Protein AF-A0A7V9J2G6-F1 (afdb_monomer_lite)

Radius of gyration: 17.34 Å; chains: 1; bounding box: 40×18×48 Å

Sequence (86 aa):
MEGAARKAVARNFSEEQARKILNEIRELSGDSAIRFRSLADYATEWLRSKQVTSSEATFIRYSGVVKDFLKHAGKQRSAANVEALT

pLDDT: mean 76.38, std 12.58, range [46.94, 91.75]

Structure (mmCIF, N/CA/C/O backbone):
data_AF-A0A7V9J2G6-F1
#
_entry.id   AF-A0A7V9J2G6-F1
#
loop_
_atom_site.group_PDB
_atom_site.id
_atom_site.type_symbol
_atom_site.label_atom_id
_atom_site.label_alt_id
_atom_site.label_comp_id
_atom_site.label_asym_id
_atom_site.label_entity_id
_atom_site.label_seq_id
_atom_site.pdbx_PDB_ins_code
_atom_site.Cartn_x
_atom_site.Cartn_y
_atom_site.Cartn_z
_atom_site.occupancy
_atom_site.B_iso_or_equiv
_atom_site.auth_seq_id
_atom_site.auth_comp_id
_atom_site.auth_asym_id
_atom_site.auth_atom_id
_atom_site.pdbx_PDB_model_num
ATOM 1 N N . MET A 1 1 ? -14.245 -2.276 28.918 1.00 53.66 1 MET A N 1
ATOM 2 C CA . MET A 1 1 ? -14.107 -3.239 27.797 1.00 53.66 1 MET A CA 1
ATOM 3 C C . MET A 1 1 ? -15.417 -3.533 27.041 1.00 53.66 1 MET A C 1
ATOM 5 O O . MET A 1 1 ? -15.380 -4.272 26.069 1.00 53.66 1 MET A O 1
ATO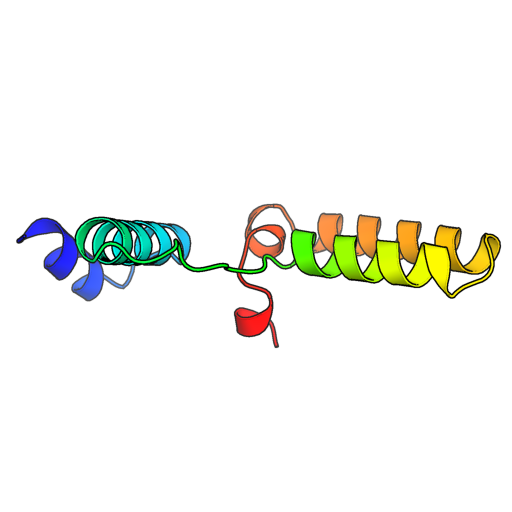M 9 N N . GLU A 1 2 ? -16.568 -2.936 27.378 1.00 52.62 2 GLU A N 1
ATOM 10 C CA . GLU A 1 2 ? -17.861 -3.347 26.784 1.00 52.62 2 GLU A CA 1
ATOM 11 C C . GLU A 1 2 ? -18.194 -2.776 25.390 1.00 52.62 2 GLU A C 1
ATOM 13 O O . GLU A 1 2 ? -19.081 -3.290 24.709 1.00 52.62 2 GLU A O 1
ATOM 18 N N . GLY A 1 3 ? -17.498 -1.733 24.927 1.00 54.84 3 GLY A N 1
ATOM 19 C CA . GLY A 1 3 ? -17.800 -1.084 23.641 1.00 54.84 3 GLY A CA 1
ATOM 20 C C . GLY A 1 3 ? -17.311 -1.847 22.403 1.00 54.84 3 GLY A C 1
ATOM 21 O O . GLY A 1 3 ? -17.940 -1.774 21.347 1.00 54.84 3 GLY A O 1
ATOM 22 N N . ALA A 1 4 ? -16.211 -2.599 22.524 1.00 53.09 4 ALA A N 1
ATOM 23 C CA . ALA A 1 4 ? -15.614 -3.339 21.408 1.00 53.09 4 ALA A CA 1
ATOM 24 C C . ALA A 1 4 ? -16.432 -4.593 21.048 1.00 53.09 4 ALA A C 1
ATOM 26 O O . ALA A 1 4 ? -16.702 -4.843 19.874 1.00 53.09 4 ALA A O 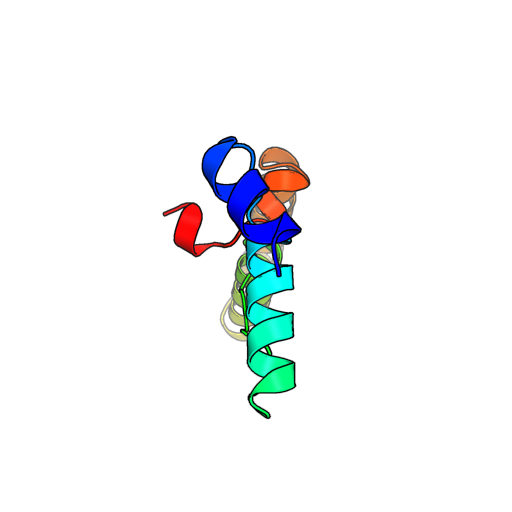1
ATOM 27 N N . ALA A 1 5 ? -16.914 -5.321 22.062 1.00 53.22 5 ALA A N 1
ATOM 28 C CA . ALA A 1 5 ? -17.707 -6.539 21.887 1.00 53.22 5 ALA A CA 1
ATOM 29 C C . ALA A 1 5 ? -19.061 -6.273 21.204 1.00 53.22 5 ALA A C 1
ATOM 31 O O . ALA A 1 5 ? -19.468 -7.021 20.317 1.00 53.22 5 ALA A O 1
ATOM 32 N N . ARG A 1 6 ? -19.738 -5.164 21.542 1.00 52.50 6 ARG A N 1
ATOM 33 C CA . ARG A 1 6 ? -21.030 -4.810 20.922 1.00 52.50 6 ARG A CA 1
ATOM 34 C C . ARG A 1 6 ? -20.900 -4.443 19.440 1.00 52.50 6 ARG A C 1
ATOM 36 O O . ARG A 1 6 ? -21.822 -4.699 18.673 1.00 52.50 6 ARG A O 1
ATOM 43 N N . LYS A 1 7 ? -19.759 -3.888 19.013 1.00 46.94 7 LYS A N 1
ATOM 44 C CA . LYS A 1 7 ? -19.510 -3.561 17.598 1.00 46.94 7 LYS A CA 1
ATOM 45 C C . LYS A 1 7 ? -19.181 -4.788 16.747 1.00 46.94 7 LYS A C 1
ATOM 47 O O . LYS A 1 7 ? -19.548 -4.806 15.577 1.00 46.94 7 LYS A O 1
ATOM 52 N N . ALA A 1 8 ? -18.566 -5.820 17.327 1.00 49.28 8 ALA A N 1
ATOM 53 C CA . ALA A 1 8 ? -18.313 -7.085 16.635 1.00 49.28 8 ALA A CA 1
ATOM 54 C C . ALA A 1 8 ? -19.621 -7.811 16.253 1.00 49.28 8 ALA A C 1
ATOM 56 O O . ALA A 1 8 ? -19.731 -8.364 15.162 1.00 49.28 8 ALA A O 1
ATOM 57 N N . VAL A 1 9 ? -20.650 -7.733 17.108 1.00 49.34 9 VAL A N 1
ATOM 58 C CA . VAL A 1 9 ? -21.983 -8.323 16.860 1.00 49.34 9 VAL A CA 1
ATOM 59 C C . VAL A 1 9 ? -22.762 -7.577 15.761 1.00 49.34 9 VAL A C 1
ATOM 61 O O . VAL A 1 9 ? -23.601 -8.166 15.085 1.00 49.34 9 VAL A O 1
ATOM 64 N N . ALA A 1 10 ? -22.454 -6.301 15.515 1.00 51.25 10 ALA A N 1
ATOM 65 C CA . ALA A 1 10 ? -23.199 -5.440 14.592 1.00 51.25 10 ALA A CA 1
ATOM 66 C C . ALA A 1 10 ? -22.842 -5.614 1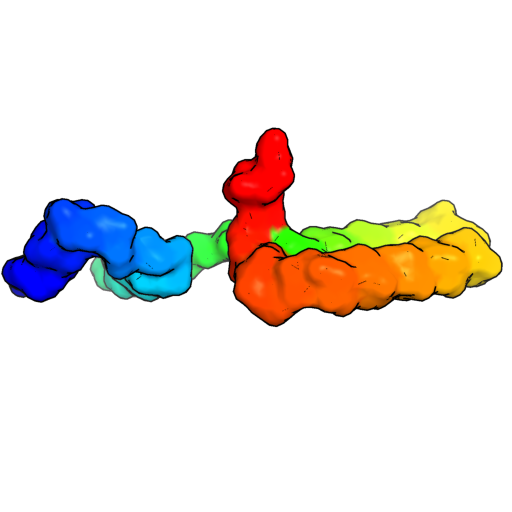3.097 1.00 51.25 10 ALA A C 1
ATOM 68 O O . ALA A 1 10 ? -23.319 -4.837 12.275 1.00 51.25 10 ALA A O 1
ATOM 69 N N . ARG A 1 11 ? -21.984 -6.582 12.729 1.00 50.59 11 ARG A N 1
ATOM 70 C CA . ARG A 1 11 ? -21.444 -6.800 11.362 1.00 50.59 11 ARG A CA 1
ATOM 71 C C . ARG A 1 11 ? -20.802 -5.577 10.677 1.00 50.59 11 ARG A C 1
ATOM 73 O O . ARG A 1 11 ? -20.434 -5.665 9.512 1.00 50.59 11 ARG A O 1
ATOM 80 N N . ASN A 1 12 ? -20.605 -4.470 11.389 1.00 53.19 12 ASN A N 1
ATOM 81 C CA . ASN A 1 12 ? -20.037 -3.231 10.855 1.00 53.19 12 ASN A CA 1
ATOM 82 C C . ASN A 1 12 ? -18.658 -2.958 11.468 1.00 53.19 12 ASN A C 1
ATOM 84 O O . ASN A 1 12 ? -18.385 -1.880 11.992 1.00 53.19 12 ASN A O 1
ATOM 88 N N . PHE A 1 13 ? -17.809 -3.985 11.451 1.00 60.03 13 PHE A N 1
ATOM 89 C CA . PHE A 1 13 ? -16.432 -3.910 11.915 1.00 60.03 13 PHE A CA 1
ATOM 90 C C . PHE A 1 13 ? -15.533 -3.705 10.698 1.00 60.03 13 PHE A C 1
ATOM 92 O O . PHE A 1 13 ? -15.305 -4.638 9.929 1.00 60.03 13 PHE A O 1
ATOM 99 N N . SER A 1 14 ? -15.082 -2.471 10.469 1.00 70.62 14 SER A N 1
ATOM 100 C CA . SER A 1 14 ? -14.166 -2.209 9.358 1.00 70.62 14 SER A CA 1
ATOM 101 C C . SER A 1 14 ? -12.775 -2.767 9.665 1.00 70.62 14 SER A C 1
ATOM 103 O O . SER A 1 14 ? -12.368 -2.863 10.825 1.00 70.62 14 SER A O 1
ATOM 105 N N . GLU A 1 15 ? -12.014 -3.101 8.622 1.00 66.69 15 GLU A N 1
ATOM 106 C CA . GLU A 1 15 ? -10.621 -3.547 8.757 1.00 66.69 15 GLU A CA 1
ATOM 107 C C . GLU A 1 15 ? -9.779 -2.536 9.557 1.00 66.69 15 GLU A C 1
ATOM 109 O O . GLU A 1 15 ? -8.972 -2.912 10.402 1.00 66.69 15 GLU A O 1
ATOM 114 N N . GLU A 1 16 ? -10.026 -1.238 9.363 1.00 67.75 16 GLU A N 1
ATOM 115 C CA . GLU A 1 16 ? -9.379 -0.159 10.116 1.00 67.75 16 GLU A CA 1
ATOM 116 C C . GLU A 1 16 ? -9.704 -0.206 11.617 1.00 67.75 16 GLU A C 1
ATOM 118 O O . GLU A 1 16 ? -8.822 0.011 12.449 1.00 67.75 16 GLU A O 1
ATOM 123 N N . GLN A 1 17 ? -10.951 -0.521 11.980 1.00 70.12 17 GLN A N 1
ATOM 124 C CA . GLN A 1 17 ? -11.366 -0.665 13.377 1.00 70.12 17 GLN A CA 1
ATOM 125 C C . GLN A 1 17 ? -10.758 -1.915 14.018 1.00 70.12 17 GLN A C 1
ATOM 127 O O . GLN A 1 17 ? -10.277 -1.840 15.149 1.00 70.12 17 GLN A O 1
ATOM 132 N N . ALA A 1 18 ? -10.718 -3.034 13.290 1.00 71.88 18 ALA A N 1
ATOM 133 C CA . ALA A 1 18 ? -10.044 -4.249 13.739 1.00 71.88 18 ALA A CA 1
ATOM 134 C C . ALA A 1 18 ? -8.545 -4.010 13.959 1.00 71.88 18 ALA A C 1
ATOM 136 O O . ALA A 1 18 ? -8.006 -4.367 15.005 1.00 71.88 18 ALA A O 1
ATOM 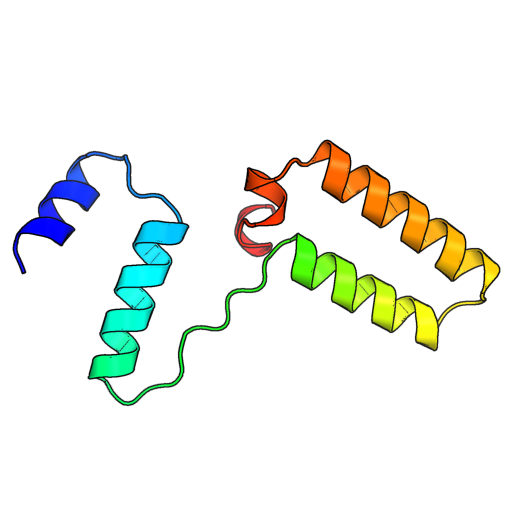137 N N . ARG A 1 19 ? -7.888 -3.331 13.013 1.00 72.56 19 ARG A N 1
ATOM 138 C CA . ARG A 1 19 ? -6.466 -2.979 13.084 1.00 72.56 19 ARG A CA 1
ATOM 139 C C . ARG A 1 19 ? -6.154 -2.113 14.294 1.00 72.56 19 ARG A C 1
ATOM 141 O O . ARG A 1 19 ? -5.178 -2.377 14.988 1.00 72.56 19 ARG A O 1
ATOM 148 N N . LYS A 1 20 ? -6.980 -1.098 14.551 1.00 74.19 20 LYS A N 1
ATOM 149 C CA . LYS A 1 20 ? -6.801 -0.217 15.704 1.00 74.19 20 LYS A CA 1
ATOM 150 C C . LYS A 1 20 ? -6.817 -1.018 17.008 1.00 74.19 20 LYS A C 1
ATOM 152 O O . LYS A 1 20 ? -5.886 -0.909 17.794 1.00 74.19 20 LYS A O 1
ATOM 157 N N . ILE A 1 21 ? -7.810 -1.889 17.175 1.00 79.81 21 ILE A N 1
ATOM 158 C CA . ILE A 1 21 ? -7.960 -2.701 18.389 1.00 79.81 21 ILE A CA 1
ATOM 159 C C . ILE A 1 21 ? -6.796 -3.686 18.549 1.00 79.81 21 ILE A C 1
ATOM 161 O O . ILE A 1 21 ? -6.273 -3.839 19.648 1.00 79.81 21 ILE A O 1
ATOM 165 N N . LEU A 1 22 ? -6.359 -4.334 17.467 1.00 74.25 22 LEU A N 1
ATOM 166 C CA . LEU A 1 22 ? -5.223 -5.257 17.512 1.00 74.25 22 LEU A CA 1
ATOM 167 C C . LEU A 1 22 ? -3.901 -4.552 17.857 1.00 74.25 22 LEU A C 1
ATOM 169 O O . LEU A 1 22 ? -3.099 -5.109 18.606 1.00 74.25 22 LEU A O 1
ATOM 173 N N . ASN A 1 23 ? -3.681 -3.336 17.349 1.00 76.94 23 ASN A N 1
ATOM 174 C CA . ASN A 1 23 ? -2.514 -2.532 17.714 1.00 76.94 23 ASN A CA 1
ATOM 175 C C . ASN A 1 23 ? -2.576 -2.084 19.178 1.00 76.94 23 ASN A C 1
ATOM 177 O O . ASN A 1 23 ? -1.590 -2.271 19.881 1.00 76.94 23 ASN A O 1
ATOM 181 N N . GLU A 1 24 ? -3.734 -1.623 19.663 1.00 79.81 24 GLU A N 1
ATOM 182 C CA . GLU A 1 24 ? -3.923 -1.271 21.079 1.00 79.81 24 GLU A CA 1
ATOM 183 C C . GLU A 1 24 ? -3.615 -2.470 22.002 1.00 79.81 24 GLU A C 1
ATOM 185 O O . GLU A 1 24 ? -2.947 -2.318 23.023 1.00 79.81 24 GLU A O 1
ATOM 190 N N . ILE A 1 25 ? -4.033 -3.687 21.626 1.00 77.00 25 ILE A N 1
ATOM 191 C CA . ILE A 1 25 ? -3.719 -4.919 22.375 1.00 77.00 25 ILE A CA 1
ATOM 192 C C . ILE A 1 25 ? -2.210 -5.205 22.386 1.00 77.00 25 ILE A C 1
ATOM 194 O O . ILE A 1 25 ? -1.666 -5.604 23.418 1.00 77.00 25 ILE A O 1
ATOM 198 N N . ARG A 1 26 ? -1.517 -5.014 21.258 1.00 74.00 26 ARG A N 1
ATOM 199 C CA . ARG A 1 26 ? -0.069 -5.248 21.162 1.00 74.00 26 ARG A CA 1
ATOM 200 C C . ARG A 1 26 ? 0.762 -4.204 21.899 1.00 74.00 26 ARG A C 1
ATOM 202 O O . ARG A 1 26 ? 1.701 -4.594 22.586 1.00 74.00 26 ARG A O 1
ATOM 209 N N . GLU A 1 27 ? 0.387 -2.929 21.825 1.00 76.44 27 GLU A N 1
ATOM 210 C CA . GLU A 1 27 ? 1.019 -1.857 22.603 1.00 76.44 27 GLU A CA 1
ATOM 211 C C . GLU A 1 27 ? 0.934 -2.153 24.106 1.00 76.44 27 GLU A C 1
ATOM 213 O O . GLU A 1 27 ? 1.935 -2.067 24.814 1.00 76.44 27 GLU A O 1
ATOM 218 N N . LEU A 1 28 ? -0.230 -2.615 24.578 1.00 78.31 28 LEU A N 1
ATOM 219 C CA . LEU A 1 28 ? -0.416 -3.064 25.963 1.00 78.31 28 LEU A CA 1
ATOM 220 C C . LEU A 1 28 ? 0.395 -4.323 26.314 1.00 78.31 28 LEU A C 1
ATOM 222 O O . LEU A 1 28 ? 0.719 -4.534 27.480 1.00 78.31 28 LEU A O 1
ATOM 226 N N . SER A 1 29 ? 0.729 -5.149 25.321 1.00 74.44 29 SER A N 1
ATOM 227 C CA . SER A 1 29 ? 1.527 -6.373 25.487 1.00 74.44 29 SER A CA 1
ATOM 228 C C . SER A 1 29 ? 3.040 -6.133 25.352 1.00 74.44 29 SER A C 1
ATOM 230 O O . SER A 1 29 ? 3.813 -7.081 25.472 1.00 74.44 29 SER A O 1
ATOM 232 N N . GLY A 1 30 ? 3.477 -4.889 25.103 1.00 72.62 30 GLY A N 1
ATOM 233 C CA . GLY A 1 30 ? 4.886 -4.541 24.869 1.00 72.62 30 GLY A CA 1
ATOM 234 C C . GLY A 1 30 ? 5.432 -5.011 23.516 1.00 72.62 30 GLY A C 1
ATOM 235 O O . GLY A 1 30 ? 6.644 -5.059 23.314 1.00 72.62 30 GLY A O 1
ATOM 236 N N . ASP A 1 31 ? 4.544 -5.380 22.596 1.00 71.44 31 ASP A N 1
ATOM 237 C CA . ASP A 1 31 ? 4.876 -6.001 21.321 1.00 71.44 31 ASP A CA 1
ATOM 238 C C . ASP A 1 31 ? 4.822 -4.973 20.177 1.00 71.44 31 ASP A C 1
ATOM 240 O O . ASP A 1 31 ? 4.129 -3.957 20.246 1.00 71.44 31 ASP A O 1
ATOM 244 N N . SER A 1 32 ? 5.544 -5.234 19.086 1.00 66.81 32 SER A N 1
ATOM 245 C CA . SER A 1 32 ? 5.577 -4.310 17.939 1.00 66.81 32 SER A CA 1
ATOM 246 C C . SER A 1 32 ? 4.219 -4.260 17.236 1.00 66.81 32 SER A C 1
ATOM 248 O O . SER A 1 32 ? 3.603 -5.311 17.041 1.00 66.81 32 SER A O 1
ATOM 250 N N . ALA A 1 33 ? 3.782 -3.077 16.787 1.00 63.75 33 ALA A N 1
ATOM 251 C CA . ALA A 1 33 ? 2.550 -2.918 16.009 1.00 63.75 33 ALA A CA 1
ATOM 252 C C . ALA A 1 33 ? 2.493 -3.893 14.818 1.00 63.75 33 ALA A C 1
ATOM 254 O O . ALA A 1 33 ? 3.513 -4.184 14.181 1.00 63.75 33 ALA A O 1
ATOM 255 N N . ILE A 1 34 ? 1.297 -4.396 14.502 1.00 66.81 34 ILE A N 1
ATOM 256 C CA . ILE A 1 34 ? 1.133 -5.359 13.413 1.00 66.81 34 ILE A CA 1
ATOM 257 C C . ILE A 1 34 ? 1.405 -4.642 12.089 1.00 66.81 34 ILE A C 1
ATOM 259 O O . ILE A 1 34 ? 0.710 -3.690 11.721 1.00 66.81 34 ILE A O 1
ATOM 263 N N . ARG A 1 35 ? 2.420 -5.111 11.355 1.00 65.81 35 ARG A N 1
ATOM 264 C CA . ARG A 1 35 ? 2.700 -4.631 10.001 1.00 65.81 35 ARG A CA 1
ATOM 265 C C . ARG A 1 35 ? 1.653 -5.189 9.048 1.00 65.81 35 ARG A C 1
ATOM 267 O O . ARG A 1 35 ? 1.737 -6.335 8.628 1.00 65.81 35 ARG A O 1
ATOM 274 N N . PHE A 1 36 ? 0.680 -4.354 8.708 1.00 74.19 36 PHE A N 1
ATOM 275 C CA . PHE A 1 36 ? -0.264 -4.630 7.635 1.00 74.19 36 PHE A CA 1
ATOM 276 C C . PHE A 1 36 ? 0.219 -3.972 6.351 1.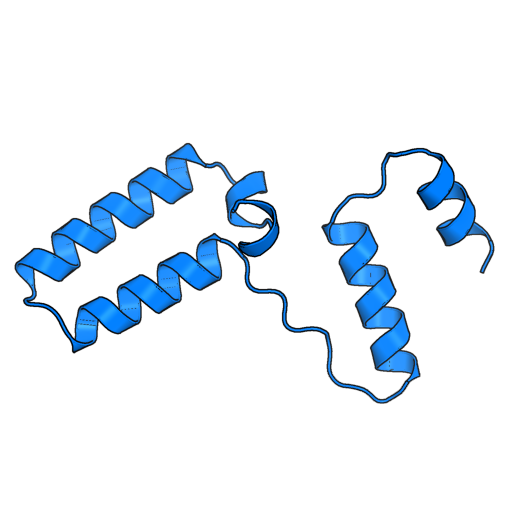00 74.19 36 PHE A C 1
ATOM 278 O O . PHE A 1 36 ? 0.465 -2.765 6.324 1.00 74.19 36 PHE A O 1
ATOM 285 N N . ARG A 1 37 ? 0.328 -4.764 5.286 1.00 82.38 37 ARG A N 1
ATOM 286 C CA . ARG A 1 37 ? 0.720 -4.273 3.969 1.00 82.38 37 ARG A CA 1
ATOM 287 C C . ARG A 1 37 ? -0.531 -3.900 3.187 1.00 82.38 37 ARG A C 1
ATOM 289 O O . ARG A 1 37 ? -1.339 -4.762 2.848 1.00 82.38 37 ARG A O 1
ATOM 296 N N . SER A 1 38 ? -0.716 -2.612 2.922 1.00 87.81 38 SER A N 1
ATOM 297 C CA . SER A 1 38 ? -1.816 -2.186 2.053 1.00 87.81 38 SER A CA 1
ATOM 298 C C . SER A 1 38 ? -1.543 -2.578 0.599 1.00 87.81 38 SER A C 1
ATOM 300 O O . SER A 1 38 ? -0.388 -2.763 0.207 1.00 87.81 38 SER A O 1
ATOM 302 N N . LEU A 1 39 ? -2.588 -2.652 -0.227 1.00 84.38 39 LEU A N 1
ATOM 303 C CA . LEU A 1 39 ? -2.436 -2.841 -1.672 1.00 84.38 39 LEU A CA 1
ATOM 304 C C . LEU A 1 39 ? -1.526 -1.770 -2.299 1.00 84.38 39 LEU A C 1
ATOM 306 O O . LEU A 1 39 ? -0.683 -2.089 -3.136 1.00 84.38 39 LEU A O 1
ATOM 310 N N . ALA A 1 40 ? -1.679 -0.507 -1.890 1.00 86.31 40 ALA A N 1
ATOM 311 C CA . ALA A 1 40 ? -0.848 0.592 -2.379 1.00 86.31 40 ALA A CA 1
ATOM 312 C C . ALA A 1 40 ? 0.624 0.437 -1.971 1.00 86.31 40 ALA A C 1
ATOM 314 O O . ALA A 1 40 ? 1.516 0.673 -2.788 1.00 86.31 40 ALA A O 1
ATOM 315 N N . ASP A 1 41 ? 0.870 0.017 -0.731 1.00 87.19 41 ASP A N 1
ATOM 316 C CA . ASP A 1 41 ? 2.213 -0.226 -0.199 1.00 87.19 41 ASP A CA 1
ATOM 317 C C . ASP A 1 41 ? 2.894 -1.384 -0.944 1.00 87.19 41 ASP A C 1
ATOM 319 O O . ASP A 1 41 ? 3.977 -1.215 -1.505 1.00 87.19 41 ASP A O 1
ATOM 323 N N . TYR A 1 42 ? 2.181 -2.504 -1.106 1.00 88.44 42 TYR A N 1
ATOM 324 C CA . TYR A 1 42 ? 2.632 -3.647 -1.899 1.00 88.44 42 TYR A CA 1
ATOM 325 C C . TYR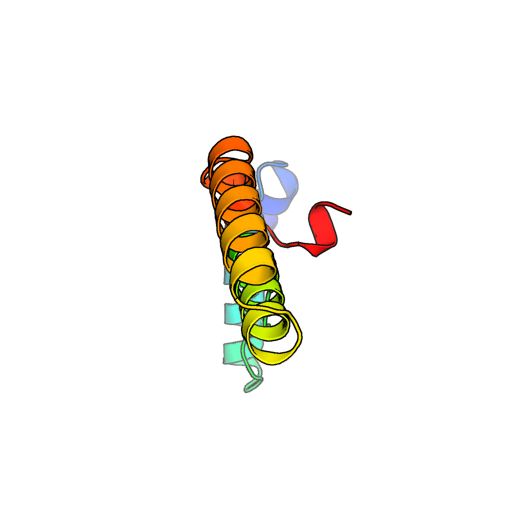 A 1 42 ? 2.972 -3.256 -3.344 1.00 88.44 42 TYR A C 1
ATOM 327 O O . TYR A 1 42 ? 4.052 -3.577 -3.843 1.00 88.44 42 TYR A O 1
ATOM 335 N N . ALA A 1 43 ? 2.066 -2.546 -4.024 1.00 87.62 43 ALA A N 1
ATOM 336 C CA . ALA A 1 43 ? 2.255 -2.152 -5.417 1.00 87.62 43 ALA A CA 1
ATOM 337 C C . ALA A 1 43 ? 3.436 -1.180 -5.586 1.00 87.62 43 ALA A C 1
ATOM 339 O O . ALA A 1 43 ? 4.182 -1.270 -6.563 1.00 87.62 43 ALA A O 1
ATOM 340 N N . THR A 1 44 ? 3.641 -0.288 -4.614 1.00 88.12 44 THR A N 1
ATOM 341 C CA . THR A 1 44 ? 4.765 0.659 -4.598 1.00 88.12 44 THR A CA 1
ATOM 342 C C . THR A 1 44 ? 6.095 -0.057 -4.370 1.00 88.12 44 THR A C 1
ATOM 344 O O . THR A 1 44 ? 7.067 0.206 -5.080 1.00 88.12 44 THR A O 1
ATOM 347 N N . GLU A 1 45 ? 6.156 -0.997 -3.426 1.00 89.50 45 GLU A N 1
ATOM 348 C CA . GLU A 1 45 ? 7.360 -1.800 -3.189 1.00 89.50 45 GLU A CA 1
ATOM 349 C C . GLU A 1 45 ? 7.703 -2.696 -4.383 1.00 89.50 45 GLU A C 1
ATOM 351 O O . GLU A 1 45 ? 8.869 -2.784 -4.780 1.00 89.50 45 GLU A O 1
ATOM 356 N N . TRP A 1 46 ? 6.698 -3.309 -5.011 1.00 88.69 46 TRP A N 1
ATOM 357 C CA . TRP A 1 46 ? 6.893 -4.068 -6.243 1.00 88.69 46 TRP A CA 1
ATOM 358 C C . TRP A 1 46 ? 7.461 -3.183 -7.356 1.00 88.69 46 TRP A C 1
ATOM 360 O O . TRP A 1 46 ? 8.443 -3.555 -8.001 1.00 88.69 46 TRP A O 1
ATOM 370 N N . LEU A 1 47 ? 6.910 -1.979 -7.537 1.00 89.62 47 LEU A N 1
ATOM 371 C CA . LEU A 1 47 ? 7.399 -1.029 -8.531 1.00 89.62 47 LEU A CA 1
ATOM 372 C C . LEU A 1 47 ? 8.861 -0.636 -8.259 1.00 89.62 47 LEU A C 1
ATOM 374 O O . LEU A 1 47 ? 9.676 -0.625 -9.181 1.00 89.62 47 LEU A O 1
ATOM 378 N N . ARG A 1 48 ? 9.226 -0.411 -6.992 1.00 88.44 48 ARG A N 1
ATOM 379 C CA . ARG A 1 48 ? 10.612 -0.141 -6.576 1.00 88.44 48 ARG A CA 1
ATOM 380 C C . ARG A 1 48 ? 11.552 -1.302 -6.905 1.00 88.44 48 ARG A C 1
ATOM 382 O O . ARG A 1 48 ? 12.649 -1.077 -7.406 1.00 88.44 48 ARG A O 1
ATOM 389 N N . SER A 1 49 ? 11.115 -2.545 -6.698 1.00 84.81 49 SER A N 1
ATOM 390 C CA . SER A 1 49 ? 11.872 -3.734 -7.116 1.00 84.81 49 SER A CA 1
ATOM 391 C C . SER A 1 49 ? 12.073 -3.771 -8.636 1.00 84.81 49 SER A C 1
ATOM 393 O O . SER A 1 49 ? 13.162 -4.100 -9.117 1.00 84.81 49 SER A O 1
ATOM 395 N N . LYS A 1 50 ? 11.061 -3.375 -9.417 1.00 84.12 50 LYS A N 1
ATOM 396 C CA . LYS A 1 50 ? 11.176 -3.288 -10.879 1.00 84.12 50 LYS A CA 1
ATOM 397 C C . LYS A 1 50 ? 12.079 -2.158 -11.354 1.00 84.12 50 LYS A C 1
ATOM 399 O O . LYS A 1 50 ? 12.735 -2.343 -12.370 1.00 84.12 50 LYS A O 1
ATOM 404 N N . GLN A 1 51 ? 12.197 -1.062 -10.607 1.00 83.44 51 GLN A N 1
ATOM 405 C CA . GLN A 1 51 ? 13.161 0.002 -10.908 1.00 83.44 51 GLN A CA 1
ATOM 406 C C . GLN A 1 51 ? 14.607 -0.505 -10.916 1.00 83.44 51 GLN A C 1
ATOM 408 O O . GLN A 1 51 ? 15.409 -0.081 -11.737 1.00 83.44 51 GLN A O 1
ATOM 413 N N . VAL A 1 52 ? 14.928 -1.417 -9.995 1.00 83.56 52 VAL A N 1
ATOM 414 C CA . VAL A 1 52 ? 16.279 -1.974 -9.840 1.00 83.56 52 VAL A CA 1
ATOM 415 C C . VAL A 1 52 ? 16.546 -3.098 -10.844 1.00 83.56 52 VAL A C 1
ATOM 417 O O . VAL A 1 52 ? 17.680 -3.299 -11.263 1.00 83.56 52 VAL A O 1
ATOM 420 N N . THR A 1 53 ? 15.511 -3.852 -11.219 1.00 80.25 53 THR A N 1
ATOM 421 C CA . THR A 1 53 ? 15.662 -5.114 -11.966 1.00 80.25 53 THR A CA 1
ATOM 422 C C . THR A 1 53 ? 15.275 -5.035 -13.440 1.00 80.25 53 THR A C 1
ATOM 424 O O . THR A 1 53 ? 15.570 -5.961 -14.191 1.00 80.25 53 THR A O 1
ATOM 427 N N . SER A 1 54 ? 14.581 -3.980 -13.870 1.00 81.94 54 SER A N 1
ATOM 428 C CA . SER A 1 54 ? 14.055 -3.843 -15.234 1.00 81.94 54 SER A CA 1
ATOM 429 C C . SER A 1 54 ? 14.674 -2.650 -15.957 1.00 81.94 54 SER A C 1
ATOM 431 O O . SER A 1 54 ? 15.114 -1.689 -15.335 1.00 81.94 54 SER A O 1
ATOM 433 N N . SER A 1 55 ? 14.660 -2.682 -17.291 1.00 87.88 55 SER A N 1
ATOM 434 C CA . SER A 1 55 ? 15.045 -1.531 -18.114 1.00 87.88 55 SER A CA 1
ATOM 435 C C . SER A 1 55 ? 14.150 -0.318 -17.834 1.00 87.88 55 SER A C 1
ATOM 437 O O . SER A 1 55 ? 12.970 -0.472 -17.512 1.00 87.88 55 SER A O 1
ATOM 439 N N . GLU A 1 56 ? 14.675 0.888 -18.046 1.00 86.12 56 GLU A N 1
ATOM 440 C CA . GLU A 1 56 ? 13.967 2.151 -17.790 1.00 86.12 56 GLU A CA 1
ATOM 441 C C . GLU A 1 56 ? 12.599 2.225 -18.492 1.00 86.12 56 GLU A C 1
ATOM 443 O O . GLU A 1 56 ? 11.583 2.522 -17.864 1.00 86.12 56 GLU A O 1
ATOM 448 N N . ALA A 1 57 ? 12.535 1.834 -19.769 1.00 87.44 57 ALA A N 1
ATOM 449 C CA . ALA A 1 57 ? 11.284 1.784 -20.528 1.00 87.44 57 ALA A CA 1
ATOM 450 C C . ALA A 1 57 ? 10.242 0.823 -19.915 1.00 87.44 57 ALA A C 1
ATOM 452 O O . ALA A 1 57 ? 9.042 1.108 -19.911 1.00 87.44 57 ALA A O 1
ATOM 453 N N . THR A 1 58 ? 10.693 -0.307 -19.367 1.00 83.12 58 THR A N 1
ATOM 454 C CA . THR A 1 58 ? 9.837 -1.295 -18.696 1.00 83.12 58 THR A CA 1
ATOM 455 C C . THR A 1 58 ? 9.335 -0.762 -17.356 1.00 83.12 58 THR A C 1
ATOM 457 O O . THR A 1 58 ? 8.154 -0.901 -17.040 1.00 83.12 58 THR A O 1
ATOM 460 N N . PHE A 1 59 ? 10.196 -0.083 -16.599 1.00 86.06 59 PHE A N 1
ATOM 461 C CA . PHE A 1 59 ? 9.815 0.572 -15.353 1.00 86.06 59 PHE A CA 1
ATOM 462 C C . PHE A 1 59 ? 8.762 1.670 -15.569 1.00 86.06 59 PHE A C 1
ATOM 464 O O . PHE A 1 59 ? 7.762 1.699 -14.852 1.00 86.06 59 PHE A O 1
ATOM 471 N N . ILE A 1 60 ? 8.925 2.523 -16.589 1.00 90.25 60 ILE A N 1
ATOM 472 C CA . ILE A 1 60 ? 7.949 3.574 -16.930 1.00 90.25 60 ILE A CA 1
ATOM 473 C C . ILE A 1 60 ? 6.578 2.964 -17.249 1.00 90.25 60 ILE A C 1
ATOM 475 O O . ILE A 1 60 ? 5.558 3.440 -16.744 1.00 90.25 60 ILE A O 1
ATOM 479 N N . ARG A 1 61 ? 6.541 1.873 -18.028 1.00 88.12 61 ARG A N 1
ATOM 480 C CA . ARG A 1 61 ? 5.292 1.148 -18.321 1.00 88.12 61 ARG A CA 1
ATOM 481 C C . ARG A 1 61 ? 4.640 0.601 -17.054 1.00 88.12 61 ARG A C 1
ATOM 483 O O . ARG A 1 61 ? 3.448 0.814 -16.851 1.00 88.12 61 ARG A O 1
ATOM 490 N N . TYR A 1 62 ? 5.404 -0.062 -16.186 1.00 85.56 62 TYR A N 1
ATOM 491 C CA . TYR A 1 62 ? 4.872 -0.596 -14.929 1.00 85.56 62 TYR A CA 1
ATOM 492 C C . TYR A 1 62 ? 4.385 0.498 -13.984 1.00 85.56 62 TYR A C 1
ATOM 494 O O . TYR A 1 62 ? 3.347 0.328 -13.350 1.00 85.56 62 TYR A O 1
ATOM 502 N N . SER A 1 63 ? 5.073 1.636 -13.938 1.00 86.75 63 SER A N 1
ATOM 503 C CA . SER A 1 63 ? 4.653 2.793 -13.148 1.00 86.75 63 SER A CA 1
ATOM 504 C C . SER A 1 63 ? 3.289 3.318 -13.604 1.00 86.75 63 SER A C 1
ATOM 506 O O . SER A 1 63 ? 2.398 3.527 -12.779 1.00 86.75 63 SER A O 1
ATOM 508 N N . GLY A 1 64 ? 3.086 3.441 -14.921 1.00 89.00 64 GLY A N 1
ATOM 509 C CA . GLY A 1 64 ? 1.791 3.813 -15.497 1.00 89.00 64 GLY A CA 1
ATOM 510 C C . GLY A 1 64 ? 0.679 2.834 -15.117 1.00 89.00 64 GLY A C 1
ATOM 511 O O . GLY A 1 64 ? -0.341 3.243 -14.568 1.00 89.00 64 GLY A O 1
ATOM 512 N N . VAL A 1 65 ? 0.916 1.533 -15.313 1.00 91.75 65 VAL A N 1
ATOM 513 C CA . VAL A 1 65 ? -0.066 0.481 -15.000 1.00 91.75 65 VAL A CA 1
ATOM 514 C C . VAL A 1 65 ? -0.422 0.457 -13.512 1.00 91.75 65 VAL A C 1
ATOM 516 O O . VAL A 1 65 ? -1.601 0.393 -13.175 1.00 91.75 65 VAL A O 1
ATOM 519 N N . VAL A 1 66 ? 0.562 0.552 -12.612 1.00 90.81 66 VAL A N 1
ATOM 520 C CA . VAL A 1 66 ? 0.320 0.589 -11.157 1.00 90.81 66 VAL A CA 1
ATOM 521 C C . VAL A 1 66 ? -0.502 1.816 -10.773 1.00 90.81 66 VAL A C 1
ATOM 523 O O . VAL A 1 66 ? -1.437 1.711 -9.977 1.00 90.81 66 VAL A O 1
ATOM 526 N N . LYS A 1 67 ? -0.196 2.977 -11.356 1.00 91.12 67 LYS A N 1
ATOM 527 C CA . LYS A 1 67 ? -0.932 4.215 -11.091 1.00 91.12 67 LYS A CA 1
ATOM 528 C C . LYS A 1 67 ? -2.390 4.115 -11.540 1.00 91.12 67 LYS A C 1
ATOM 530 O O . LYS A 1 67 ? -3.281 4.475 -10.768 1.00 91.12 67 LYS A O 1
ATOM 535 N N . ASP A 1 68 ? -2.641 3.617 -12.747 1.00 89.56 68 ASP A N 1
ATOM 536 C CA . ASP A 1 68 ? -4.001 3.441 -13.265 1.00 89.56 68 ASP A CA 1
ATOM 537 C C . ASP A 1 68 ? -4.770 2.370 -12.490 1.00 89.56 68 ASP A C 1
ATOM 539 O O . ASP A 1 68 ? -5.942 2.566 -12.164 1.00 89.56 68 ASP A O 1
ATOM 543 N N . PHE A 1 69 ? -4.101 1.284 -12.106 1.00 87.75 69 PHE A N 1
ATOM 544 C CA . PHE A 1 69 ? -4.680 0.238 -11.275 1.00 87.75 69 PHE A CA 1
ATOM 545 C C . PHE A 1 69 ? -5.116 0.766 -9.902 1.00 87.75 69 PHE A C 1
ATOM 547 O O . PHE A 1 69 ? -6.268 0.577 -9.519 1.00 87.75 69 PHE A O 1
ATOM 554 N N . LEU A 1 70 ? -4.251 1.487 -9.178 1.00 88.44 70 LEU A N 1
ATOM 555 C CA . LEU A 1 70 ? -4.599 2.062 -7.870 1.00 88.44 70 LEU A CA 1
ATOM 556 C C . LEU A 1 70 ? -5.686 3.139 -7.978 1.00 88.44 70 LEU A C 1
ATOM 558 O O . LEU A 1 70 ? -6.530 3.268 -7.086 1.00 88.44 70 LEU A O 1
ATOM 562 N N . LYS A 1 71 ? -5.696 3.898 -9.081 1.00 89.12 71 LYS A N 1
ATOM 563 C CA . LYS A 1 71 ? -6.764 4.855 -9.387 1.00 89.12 71 LYS A CA 1
ATOM 564 C C . LYS A 1 71 ? -8.097 4.142 -9.612 1.00 89.12 71 LYS A C 1
ATOM 566 O O . LYS A 1 71 ? -9.109 4.588 -9.078 1.00 89.12 71 LYS A O 1
ATOM 571 N N . HIS A 1 72 ? -8.095 3.044 -10.365 1.00 88.75 72 HIS A N 1
ATOM 572 C CA . HIS A 1 72 ? -9.285 2.238 -10.630 1.00 88.75 72 HIS A CA 1
ATOM 573 C C . HIS A 1 72 ? -9.786 1.504 -9.377 1.00 88.75 72 HIS A C 1
ATOM 575 O O . HIS A 1 72 ? -10.988 1.455 -9.132 1.00 88.75 72 HIS A O 1
ATOM 581 N N . ALA A 1 73 ? -8.877 0.983 -8.549 1.00 84.50 73 ALA A N 1
ATOM 582 C CA . ALA A 1 73 ? -9.208 0.326 -7.287 1.00 84.50 73 ALA A CA 1
ATOM 583 C C . ALA A 1 73 ? -9.903 1.281 -6.299 1.00 84.50 73 ALA A C 1
ATOM 585 O O . ALA A 1 73 ? -10.763 0.862 -5.521 1.00 84.50 73 ALA A O 1
ATOM 586 N N . GLY A 1 74 ? -9.565 2.571 -6.357 1.00 85.25 74 GLY A N 1
ATOM 587 C CA . GLY A 1 74 ? -10.143 3.601 -5.505 1.00 85.25 74 GLY A CA 1
ATOM 588 C C . GLY A 1 74 ? -9.552 3.611 -4.091 1.00 85.25 74 GLY A C 1
ATOM 589 O O . GLY A 1 74 ? -8.933 2.654 -3.626 1.00 85.25 74 GLY A O 1
ATOM 590 N N . LYS A 1 75 ? -9.748 4.730 -3.381 1.00 81.81 75 LYS A N 1
ATOM 591 C CA . LYS A 1 75 ? -9.081 5.025 -2.097 1.00 81.81 75 LYS A CA 1
ATOM 592 C C . LYS A 1 75 ? -9.279 3.933 -1.037 1.00 81.81 75 LYS A C 1
ATOM 594 O O . LYS A 1 75 ? -8.344 3.626 -0.308 1.00 81.81 75 LYS A O 1
ATOM 599 N N . GLN A 1 76 ? -10.472 3.340 -0.976 1.00 78.75 76 GLN A N 1
ATOM 600 C CA . GLN A 1 76 ? -10.806 2.324 0.020 1.00 78.75 76 GLN A CA 1
ATOM 601 C C . GLN A 1 76 ? -10.072 0.997 -0.224 1.00 78.75 76 GLN A C 1
ATOM 603 O O . GLN A 1 76 ? -9.475 0.464 0.703 1.00 78.75 76 GLN A O 1
ATOM 608 N N . ARG A 1 77 ? -10.067 0.469 -1.458 1.00 80.19 77 ARG A N 1
ATOM 609 C CA . ARG A 1 77 ? -9.366 -0.794 -1.762 1.00 80.19 77 ARG A CA 1
ATOM 610 C C . ARG A 1 77 ? -7.853 -0.632 -1.763 1.00 80.19 77 ARG A C 1
ATOM 612 O O . ARG A 1 77 ? -7.154 -1.533 -1.328 1.00 80.19 77 ARG A O 1
ATOM 619 N N . SER A 1 78 ? -7.349 0.524 -2.188 1.00 82.81 78 SER A N 1
ATOM 620 C CA . SER A 1 78 ? -5.913 0.816 -2.145 1.00 82.81 78 SER A CA 1
ATOM 621 C C . SER A 1 78 ? -5.354 0.841 -0.715 1.00 82.81 78 SER A C 1
ATOM 623 O O . SER A 1 78 ? -4.183 0.528 -0.519 1.00 82.81 78 SER A O 1
ATOM 625 N N . ALA A 1 79 ? -6.188 1.174 0.278 1.00 80.12 79 ALA A N 1
ATOM 626 C CA . ALA A 1 79 ? -5.839 1.155 1.700 1.00 80.12 79 ALA A CA 1
ATOM 627 C C . ALA A 1 79 ? -6.112 -0.193 2.396 1.00 80.12 79 ALA A C 1
ATOM 629 O O . ALA A 1 79 ? -5.688 -0.375 3.538 1.00 80.12 79 ALA A O 1
ATOM 630 N N . ALA A 1 80 ? -6.813 -1.117 1.733 1.00 80.38 80 ALA A N 1
ATOM 631 C CA . ALA A 1 80 ? -7.117 -2.435 2.278 1.00 80.38 80 ALA A CA 1
ATOM 632 C C . ALA A 1 80 ? -5.867 -3.323 2.315 1.00 80.38 80 ALA A C 1
ATOM 634 O O . ALA A 1 80 ? -4.923 -3.116 1.540 1.00 80.38 80 ALA A O 1
ATOM 635 N N . ASN A 1 81 ? -5.871 -4.322 3.200 1.00 80.06 81 ASN A N 1
ATOM 636 C CA . ASN A 1 81 ? -4.823 -5.333 3.237 1.00 80.06 81 ASN A CA 1
ATOM 637 C C . ASN A 1 81 ? -4.769 -6.091 1.900 1.00 80.06 81 ASN A C 1
ATOM 639 O O . ASN A 1 81 ? -5.789 -6.577 1.413 1.00 80.06 81 ASN A O 1
ATOM 643 N N . VAL A 1 82 ? -3.574 -6.212 1.319 1.00 79.62 82 VAL A N 1
ATOM 644 C CA . VAL A 1 82 ? -3.370 -6.919 0.047 1.00 79.62 82 VAL A CA 1
ATOM 645 C C . VAL A 1 82 ? -3.799 -8.390 0.122 1.00 79.62 82 VAL A C 1
ATOM 647 O O . VAL A 1 82 ? -4.362 -8.902 -0.839 1.00 79.62 82 VAL A O 1
ATOM 650 N N . GLU A 1 83 ? -3.621 -9.043 1.274 1.00 79.25 83 GLU A N 1
ATOM 651 C CA . GLU A 1 83 ? -3.998 -10.452 1.482 1.00 79.25 83 GLU A CA 1
ATOM 652 C C . GLU A 1 83 ? -5.516 -10.673 1.502 1.00 79.25 83 GLU A C 1
ATOM 654 O O . GLU A 1 83 ? -5.983 -11.780 1.270 1.00 79.25 83 GLU A O 1
ATOM 659 N N . ALA A 1 84 ? -6.302 -9.625 1.761 1.00 71.62 84 ALA A N 1
ATOM 660 C CA . ALA A 1 84 ? -7.761 -9.698 1.731 1.00 71.62 84 ALA A CA 1
ATOM 661 C C . ALA A 1 84 ? -8.339 -9.549 0.307 1.00 71.62 84 ALA A C 1
ATOM 663 O O . ALA A 1 84 ? -9.557 -9.594 0.131 1.00 71.62 84 ALA A O 1
ATOM 664 N N . LEU A 1 85 ? -7.483 -9.312 -0.696 1.00 66.19 85 LEU A N 1
ATOM 665 C CA . LEU A 1 85 ? -7.862 -9.066 -2.093 1.00 66.19 85 LEU A CA 1
ATOM 666 C C . LEU A 1 85 ? -7.489 -10.215 -3.045 1.00 66.19 85 LEU A C 1
ATOM 668 O O . LEU A 1 85 ? -7.866 -10.159 -4.217 1.00 66.19 85 LEU A O 1
ATOM 672 N N . THR A 1 86 ? -6.745 -11.208 -2.557 1.00 57.09 86 THR A N 1
ATOM 673 C CA . THR A 1 86 ? -6.322 -12.431 -3.263 1.00 57.09 86 THR A CA 1
ATOM 674 C C . THR A 1 86 ? -7.145 -13.624 -2.822 1.00 57.09 86 THR A C 1
ATOM 676 O O . THR A 1 86 ? -7.559 -14.399 -3.710 1.00 57.09 86 THR A O 1
#

Secondary structure (DSSP, 8-state):
-HHHHHHHHTT---HHHHHHHHHHHHHHTTPPPP---BHHHHHHHHHHHHHHHS-HHHHHHHHHHHHHHHHHHHHHHHTSBGGG--

Foldseek 3Di:
DPPVVVVVVVVPQDPVNVLVVQQVVQVVVVHDRDDFQFQLNVLVVVLVVCVVVDDPVVSVVSVVVSVVVCVVCDDRNRRDGPVVVD